Protein AF-A0A938A0E2-F1 (afdb_monomer_lite)

Foldseek 3Di:
DQDDLVNLVVLPQDDDPCSVVLRVVCRVVVDDDPRNNVSSVVVPPDPPPPPPPPPPDDDDD

Sequence (61 aa):
MTVTGHDLLALGLPDGPHFKAALDEANRLHLQGAALQTFVRAMMPSQAPASIVPTHDSERG

pLDDT: mean 82.38, std 15.99, range [49.69, 96.12]

Structure (mmCIF, N/CA/C/O backbone):
data_AF-A0A938A0E2-F1
#
_entry.id   AF-A0A938A0E2-F1
#
loop_
_atom_site.group_PDB
_atom_site.id
_atom_site.type_symbol
_atom_site.label_atom_id
_atom_site.label_alt_id
_atom_site.label_comp_id
_atom_site.label_asym_id
_atom_site.label_entity_id
_atom_site.label_seq_id
_atom_site.pdbx_PDB_ins_code
_atom_site.Cartn_x
_atom_site.Cartn_y
_atom_site.Cartn_z
_atom_site.occupancy
_atom_site.B_iso_or_equiv
_atom_site.auth_seq_id
_atom_site.auth_comp_id
_atom_site.auth_asym_id
_atom_site.auth_atom_id
_atom_site.pdbx_PDB_model_num
ATOM 1 N N . MET A 1 1 ? -0.771 -2.232 13.997 1.00 76.00 1 MET A N 1
ATOM 2 C CA . MET A 1 1 ? -0.497 -3.292 13.004 1.00 76.00 1 MET A CA 1
ATOM 3 C C . MET A 1 1 ? 0.587 -2.794 12.065 1.00 76.00 1 MET A C 1
ATOM 5 O O . MET A 1 1 ? 0.649 -1.592 11.833 1.00 76.00 1 MET A O 1
ATOM 9 N N . THR A 1 2 ? 1.441 -3.693 11.589 1.00 88.94 2 THR A N 1
ATOM 10 C CA . THR A 1 2 ? 2.534 -3.406 10.646 1.00 88.94 2 THR A CA 1
ATOM 11 C C . THR A 1 2 ? 2.049 -3.761 9.245 1.00 88.94 2 THR A C 1
ATOM 13 O O . THR A 1 2 ? 1.386 -4.785 9.089 1.00 88.94 2 THR A O 1
ATOM 16 N N . VAL A 1 3 ? 2.348 -2.926 8.252 1.00 92.31 3 VAL A N 1
ATOM 17 C CA . VAL A 1 3 ? 2.015 -3.198 6.849 1.00 92.31 3 VAL A CA 1
ATOM 18 C C . VAL A 1 3 ? 2.880 -4.356 6.367 1.00 92.31 3 VAL A C 1
ATOM 20 O O . VAL A 1 3 ? 4.099 -4.357 6.555 1.00 92.31 3 VAL A O 1
ATOM 23 N N . THR A 1 4 ? 2.254 -5.346 5.748 1.00 95.19 4 THR A N 1
ATOM 24 C CA . THR A 1 4 ? 2.922 -6.510 5.167 1.00 95.19 4 THR A CA 1
ATOM 25 C C . THR A 1 4 ? 3.003 -6.389 3.649 1.00 95.19 4 THR A C 1
ATOM 27 O O . THR A 1 4 ? 2.267 -5.629 3.022 1.00 95.19 4 THR A O 1
ATOM 30 N N . GLY A 1 5 ? 3.873 -7.188 3.027 1.00 93.31 5 GLY A N 1
ATOM 31 C CA . GLY A 1 5 ? 3.886 -7.302 1.566 1.00 93.31 5 GLY A CA 1
ATOM 32 C C . GLY A 1 5 ? 2.533 -7.762 1.006 1.00 93.31 5 GLY A C 1
ATOM 33 O O . GLY A 1 5 ? 2.112 -7.284 -0.041 1.00 93.31 5 GLY A O 1
ATOM 34 N N . HIS A 1 6 ? 1.802 -8.616 1.734 1.00 94.94 6 HIS A N 1
ATOM 35 C CA . HIS A 1 6 ? 0.456 -9.035 1.338 1.00 94.94 6 HIS A CA 1
ATOM 36 C C . HIS A 1 6 ? -0.487 -7.832 1.224 1.00 94.94 6 HIS A C 1
ATOM 38 O O . HIS A 1 6 ? -1.221 -7.735 0.246 1.00 94.94 6 HIS A O 1
ATOM 44 N N . ASP A 1 7 ? -0.432 -6.892 2.169 1.00 93.94 7 ASP A N 1
ATOM 45 C CA . ASP A 1 7 ? -1.288 -5.702 2.143 1.00 93.94 7 ASP A CA 1
ATOM 46 C C . ASP A 1 7 ? -1.026 -4.846 0.897 1.00 93.94 7 ASP A C 1
ATOM 48 O O . ASP A 1 7 ? -1.962 -4.359 0.268 1.00 93.94 7 ASP A O 1
ATOM 52 N N . LEU A 1 8 ? 0.238 -4.706 0.487 1.00 93.31 8 LEU A N 1
ATOM 53 C CA . LEU A 1 8 ? 0.593 -3.973 -0.731 1.00 93.31 8 LEU A CA 1
ATOM 54 C C . LEU A 1 8 ? 0.109 -4.687 -1.999 1.00 93.31 8 LEU A C 1
ATOM 56 O O . LEU A 1 8 ? -0.435 -4.034 -2.890 1.00 93.31 8 LEU A O 1
ATOM 60 N N . LEU A 1 9 ? 0.251 -6.016 -2.057 1.00 94.31 9 LEU A N 1
ATOM 61 C CA . LEU A 1 9 ? -0.251 -6.837 -3.164 1.00 94.31 9 LEU A CA 1
ATOM 62 C C . LEU A 1 9 ? -1.781 -6.783 -3.259 1.00 94.31 9 LEU A C 1
ATOM 64 O O . LEU A 1 9 ? -2.323 -6.654 -4.354 1.00 94.31 9 LEU A O 1
ATOM 68 N N . ALA A 1 10 ? -2.480 -6.823 -2.122 1.00 94.06 10 ALA A N 1
ATOM 69 C CA . ALA A 1 10 ? -3.936 -6.706 -2.055 1.00 94.06 10 ALA A CA 1
ATOM 70 C C . ALA A 1 10 ? -4.433 -5.328 -2.526 1.00 94.06 10 ALA A C 1
ATOM 72 O O . ALA A 1 10 ? -5.525 -5.214 -3.079 1.00 94.06 10 ALA A O 1
ATOM 73 N N . LEU A 1 11 ? -3.612 -4.288 -2.350 1.00 92.50 11 LEU A N 1
ATOM 74 C CA . LEU A 1 11 ? -3.840 -2.943 -2.887 1.00 92.50 11 LEU A CA 1
ATOM 75 C C . LEU A 1 11 ? -3.365 -2.779 -4.342 1.00 92.50 11 LEU A C 1
ATOM 77 O O . LEU A 1 11 ? -3.510 -1.703 -4.922 1.00 92.50 11 LEU A O 1
ATOM 81 N N . GLY A 1 12 ? -2.826 -3.845 -4.932 1.00 91.94 12 GLY A N 1
ATOM 82 C CA . GLY A 1 12 ? -2.453 -3.945 -6.337 1.00 91.94 12 GLY A CA 1
ATOM 83 C C . GLY A 1 12 ? -1.014 -3.550 -6.660 1.00 91.94 12 GLY A C 1
ATOM 84 O O . GLY A 1 12 ? -0.661 -3.570 -7.837 1.00 91.94 12 GLY A O 1
ATOM 85 N N . LEU A 1 13 ? -0.181 -3.173 -5.680 1.00 90.88 13 LEU A N 1
ATOM 86 C CA . LEU A 1 13 ? 1.220 -2.834 -5.945 1.00 90.88 13 LEU A CA 1
ATOM 87 C C . LEU A 1 13 ? 1.975 -4.107 -6.365 1.00 90.88 13 LEU A C 1
ATOM 89 O O . LEU A 1 13 ? 2.099 -5.012 -5.540 1.00 90.88 13 LEU A O 1
ATOM 93 N N . PRO A 1 14 ? 2.485 -4.207 -7.606 1.00 91.06 14 PRO A N 1
ATOM 94 C CA . PRO A 1 14 ? 3.172 -5.411 -8.055 1.00 91.06 14 PRO A CA 1
ATOM 95 C C . PRO A 1 14 ? 4.524 -5.570 -7.353 1.00 91.06 14 PRO A C 1
ATOM 97 O O . PRO A 1 14 ? 5.213 -4.582 -7.083 1.00 91.06 14 PRO A O 1
ATOM 100 N N . ASP A 1 15 ? 4.920 -6.819 -7.106 1.00 89.19 15 ASP A N 1
ATOM 101 C CA . ASP A 1 15 ? 6.252 -7.140 -6.593 1.00 89.19 15 ASP A CA 1
ATOM 102 C C . ASP A 1 15 ? 7.310 -6.827 -7.661 1.00 89.19 15 ASP A C 1
ATOM 104 O O . ASP A 1 15 ? 7.380 -7.456 -8.718 1.00 89.19 15 ASP A O 1
ATOM 108 N N . GLY A 1 16 ? 8.083 -5.775 -7.415 1.00 87.81 16 GLY A N 1
ATOM 109 C CA . GLY A 1 16 ? 8.977 -5.154 -8.378 1.00 87.81 16 GLY A CA 1
ATOM 110 C C . GLY A 1 16 ? 9.992 -4.238 -7.693 1.00 87.81 16 GLY A C 1
ATOM 111 O O . GLY A 1 16 ? 10.056 -4.182 -6.463 1.00 87.81 16 GLY A O 1
ATOM 112 N N . PRO A 1 17 ? 10.783 -3.464 -8.455 1.00 87.50 17 PRO A N 1
ATOM 113 C CA . PRO A 1 17 ? 11.920 -2.712 -7.912 1.00 87.50 17 PRO A CA 1
ATOM 114 C C . PRO A 1 17 ? 11.528 -1.683 -6.840 1.00 87.50 17 PRO A C 1
ATOM 116 O O . PRO A 1 17 ? 12.334 -1.358 -5.971 1.00 87.50 17 PRO A O 1
ATOM 119 N N . HIS A 1 18 ? 10.284 -1.200 -6.861 1.00 86.94 18 HIS A N 1
ATOM 120 C CA . HIS A 1 18 ? 9.764 -0.244 -5.881 1.00 86.94 18 HIS A CA 1
ATOM 121 C C . HIS A 1 18 ? 9.034 -0.899 -4.700 1.00 86.94 18 HIS A C 1
ATOM 123 O O . HIS A 1 18 ? 8.721 -0.208 -3.734 1.00 86.94 18 HIS A O 1
ATOM 129 N N . PHE A 1 19 ? 8.784 -2.212 -4.736 1.00 93.12 19 PHE A N 1
ATOM 130 C CA . PHE A 1 19 ? 7.936 -2.901 -3.760 1.00 93.12 19 PHE A CA 1
ATOM 131 C C . PHE A 1 19 ? 8.538 -2.894 -2.354 1.00 93.12 19 PHE A C 1
ATOM 133 O O . PHE A 1 19 ? 7.885 -2.485 -1.395 1.00 93.12 19 PHE A O 1
ATOM 140 N N . LYS A 1 20 ? 9.822 -3.256 -2.226 1.00 94.38 20 LYS A N 1
ATOM 141 C CA . LYS A 1 20 ? 10.516 -3.223 -0.931 1.00 94.38 20 LYS A CA 1
ATOM 142 C C . LYS A 1 20 ? 10.597 -1.804 -0.360 1.00 94.38 20 LYS A C 1
ATOM 144 O O . LYS A 1 20 ? 10.349 -1.611 0.824 1.00 94.38 20 LYS A O 1
ATOM 149 N N . ALA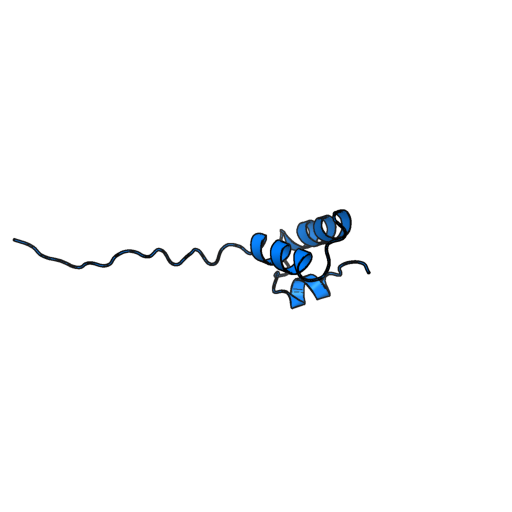 A 1 21 ? 10.901 -0.814 -1.200 1.00 93.69 21 ALA A N 1
ATOM 150 C CA . ALA A 1 21 ? 10.959 0.583 -0.777 1.00 93.69 21 ALA A CA 1
ATOM 151 C C . ALA A 1 21 ? 9.584 1.094 -0.315 1.00 93.69 21 ALA A C 1
ATOM 153 O O . ALA A 1 21 ? 9.493 1.773 0.704 1.00 93.69 21 ALA A O 1
ATOM 154 N N . ALA A 1 22 ? 8.511 0.714 -1.016 1.00 92.62 22 ALA A N 1
ATOM 155 C CA . ALA A 1 22 ? 7.144 1.030 -0.620 1.00 92.62 22 ALA A CA 1
ATOM 156 C C . ALA A 1 22 ? 6.774 0.398 0.732 1.00 92.62 22 ALA A C 1
ATOM 158 O O . ALA A 1 22 ? 6.145 1.055 1.557 1.00 92.62 22 ALA A O 1
ATOM 159 N N . LEU A 1 23 ? 7.186 -0.851 0.975 1.00 94.88 23 LEU A N 1
ATOM 160 C CA . LEU A 1 23 ? 6.948 -1.549 2.239 1.00 94.88 23 LEU A CA 1
ATOM 161 C C . LEU A 1 23 ? 7.696 -0.910 3.409 1.00 94.88 23 LEU A C 1
ATOM 163 O O . LEU A 1 23 ? 7.104 -0.696 4.470 1.00 94.88 23 LEU A O 1
ATOM 167 N N . ASP A 1 24 ? 8.976 -0.596 3.217 1.00 95.94 24 ASP A N 1
ATOM 168 C CA . ASP A 1 24 ? 9.799 0.054 4.239 1.00 95.94 24 ASP A CA 1
ATOM 169 C C . ASP A 1 24 ? 9.233 1.445 4.578 1.00 95.94 24 ASP A C 1
ATOM 171 O O . ASP A 1 24 ? 9.086 1.791 5.751 1.00 95.94 24 ASP A O 1
ATOM 175 N N . GLU A 1 25 ? 8.828 2.213 3.564 1.00 94.81 25 GLU A N 1
ATOM 176 C CA . GLU A 1 25 ? 8.280 3.560 3.733 1.00 94.81 25 GLU A CA 1
ATOM 177 C C . GLU A 1 25 ? 6.889 3.558 4.383 1.00 94.81 25 GLU A C 1
ATOM 179 O O . GLU A 1 25 ? 6.637 4.329 5.313 1.00 94.81 25 GLU A O 1
ATOM 184 N N . ALA A 1 26 ? 5.997 2.655 3.963 1.00 94.75 26 ALA A N 1
ATOM 185 C CA . ALA A 1 26 ? 4.673 2.514 4.566 1.00 94.75 26 ALA A CA 1
ATOM 186 C C . ALA A 1 26 ? 4.764 2.163 6.057 1.00 94.75 26 ALA A C 1
ATOM 188 O O . ALA A 1 26 ? 4.017 2.712 6.872 1.00 94.75 26 ALA A O 1
ATOM 189 N N . ASN A 1 27 ? 5.712 1.295 6.424 1.00 95.25 27 ASN A N 1
ATOM 190 C CA . ASN A 1 27 ? 5.969 0.945 7.817 1.00 95.25 27 ASN A CA 1
ATOM 191 C C . ASN A 1 27 ? 6.626 2.083 8.599 1.00 95.25 27 ASN A C 1
ATOM 193 O O . ASN A 1 27 ? 6.199 2.361 9.719 1.00 95.25 27 ASN A O 1
ATOM 197 N N . ARG A 1 28 ? 7.595 2.789 8.005 1.00 96.12 28 ARG A N 1
ATOM 198 C CA . ARG A 1 28 ? 8.240 3.969 8.605 1.00 96.12 28 ARG A CA 1
ATOM 199 C C . ARG A 1 28 ? 7.232 5.066 8.946 1.00 96.12 28 A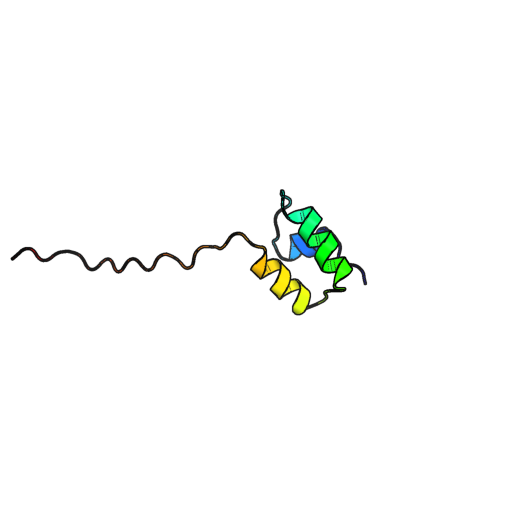RG A C 1
ATOM 201 O O . ARG A 1 28 ? 7.356 5.718 9.978 1.00 96.12 28 ARG A O 1
ATOM 208 N N . LEU A 1 29 ? 6.241 5.265 8.081 1.00 94.88 29 LEU A N 1
ATOM 209 C CA . LEU A 1 29 ? 5.185 6.264 8.243 1.00 94.88 29 LEU A CA 1
ATOM 210 C C . LEU A 1 29 ? 3.964 5.741 9.016 1.00 94.88 29 LEU A C 1
ATOM 212 O O . LEU A 1 29 ? 3.008 6.489 9.213 1.00 94.88 29 LEU A O 1
ATOM 216 N N . HIS A 1 30 ? 3.980 4.476 9.453 1.00 94.38 30 HIS A N 1
ATOM 217 C CA . HIS A 1 30 ? 2.861 3.816 10.129 1.00 94.38 30 HIS A CA 1
ATOM 218 C C . HIS A 1 30 ? 1.530 3.935 9.351 1.00 94.38 30 HIS A C 1
ATOM 220 O O . HIS A 1 30 ? 0.460 4.080 9.951 1.00 94.38 30 HIS A O 1
ATOM 226 N N . LEU A 1 31 ? 1.582 3.880 8.013 1.00 93.50 31 LEU A N 1
ATOM 227 C CA . LEU A 1 31 ? 0.407 4.057 7.155 1.00 93.50 31 LEU A CA 1
ATOM 228 C C . LEU A 1 31 ? -0.574 2.898 7.314 1.00 93.50 31 LEU A C 1
ATOM 230 O O . LEU A 1 31 ? -0.196 1.732 7.256 1.00 93.50 31 LEU A O 1
ATOM 234 N N . GLN A 1 32 ? -1.856 3.220 7.469 1.00 92.00 32 GLN A N 1
ATOM 235 C CA . GLN A 1 32 ? -2.939 2.243 7.597 1.00 92.00 32 GLN A CA 1
ATOM 236 C C . GLN A 1 32 ? -4.207 2.765 6.905 1.00 92.00 32 GLN A C 1
ATOM 238 O O . GLN A 1 32 ? -4.365 3.970 6.686 1.00 92.00 32 GLN A O 1
ATOM 243 N N . GLY A 1 33 ? -5.118 1.856 6.548 1.00 92.25 33 GLY A N 1
ATOM 244 C CA . GLY A 1 33 ? -6.419 2.199 5.964 1.00 92.25 33 GLY A CA 1
ATOM 245 C C . GLY A 1 33 ? -6.313 3.083 4.714 1.00 92.25 33 GLY A C 1
ATOM 246 O O . GLY A 1 33 ? -5.546 2.793 3.796 1.00 92.25 33 GLY A O 1
ATOM 247 N N . ALA A 1 34 ? -7.073 4.181 4.682 1.00 93.81 34 ALA A N 1
ATOM 248 C CA . ALA A 1 34 ? -7.137 5.092 3.534 1.00 93.81 34 ALA A CA 1
ATOM 249 C C . ALA A 1 34 ? -5.790 5.766 3.195 1.00 93.81 34 ALA A C 1
ATOM 251 O O . ALA A 1 34 ? -5.516 6.062 2.028 1.00 93.81 34 ALA A O 1
ATOM 252 N N . ALA A 1 35 ? -4.927 5.981 4.195 1.00 93.81 35 ALA A N 1
ATOM 253 C CA . ALA A 1 35 ? -3.605 6.567 3.982 1.00 93.81 35 ALA A CA 1
ATOM 254 C C . ALA A 1 35 ? -2.690 5.607 3.205 1.00 93.81 35 ALA A C 1
ATOM 256 O O . ALA A 1 35 ? -2.032 6.015 2.249 1.00 93.81 35 ALA A O 1
ATOM 257 N N . LEU A 1 36 ? -2.723 4.315 3.555 1.00 94.25 36 LEU A N 1
ATOM 258 C CA . LEU A 1 36 ? -1.985 3.273 2.840 1.00 94.25 36 LEU A CA 1
ATOM 259 C C . LEU A 1 36 ? -2.484 3.119 1.395 1.00 94.25 36 LEU A C 1
ATOM 261 O O . LEU A 1 36 ? -1.678 3.044 0.472 1.00 94.25 36 LEU A O 1
ATOM 265 N N . GLN A 1 37 ? -3.805 3.143 1.185 1.00 94.00 37 GLN A N 1
ATOM 266 C CA . GLN A 1 37 ? -4.404 3.085 -0.156 1.00 94.00 37 GLN A CA 1
ATOM 267 C C . GLN A 1 37 ? -3.937 4.244 -1.047 1.00 94.00 37 GLN A C 1
ATOM 269 O O . GLN A 1 37 ? -3.570 4.037 -2.203 1.00 94.00 37 GLN A O 1
ATOM 274 N N . THR A 1 38 ? -3.921 5.464 -0.501 1.00 93.31 38 THR A N 1
ATOM 275 C CA . THR A 1 38 ? -3.474 6.663 -1.227 1.00 93.31 38 THR A CA 1
ATOM 276 C C . THR A 1 38 ? -2.000 6.562 -1.603 1.00 93.31 38 THR A C 1
ATOM 278 O O . THR A 1 38 ? -1.634 6.846 -2.743 1.00 93.31 38 THR A O 1
ATOM 281 N N . PHE A 1 39 ? -1.169 6.112 -0.663 1.00 92.69 39 PHE A N 1
ATOM 282 C CA . PHE A 1 39 ? 0.256 5.900 -0.884 1.00 92.69 39 PHE A CA 1
ATOM 283 C C . PHE A 1 39 ? 0.523 4.868 -1.987 1.00 92.69 39 PHE A C 1
ATOM 285 O O . PHE A 1 39 ? 1.253 5.159 -2.933 1.00 92.69 39 PHE A O 1
ATOM 292 N N . VAL A 1 40 ? 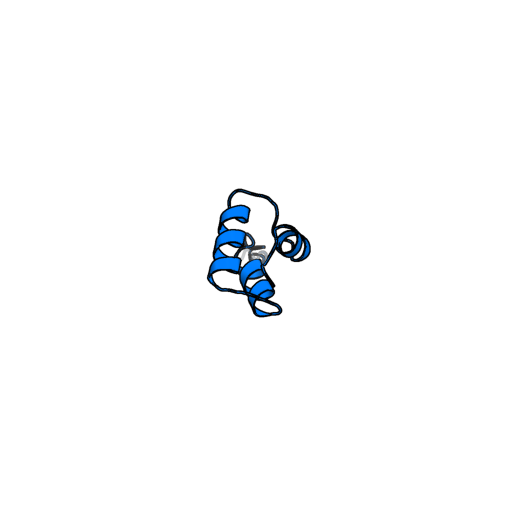-0.124 3.699 -1.924 1.00 91.56 40 VAL A N 1
ATOM 293 C CA . VAL A 1 40 ? 0.021 2.659 -2.956 1.00 91.56 40 VAL A CA 1
ATOM 294 C C . VAL A 1 40 ? -0.411 3.177 -4.326 1.00 91.56 40 VAL A C 1
ATOM 296 O O . VAL A 1 40 ? 0.297 2.964 -5.308 1.00 91.56 40 VAL A O 1
ATOM 299 N N . ARG A 1 41 ? -1.520 3.924 -4.400 1.00 90.25 41 ARG A N 1
ATOM 300 C CA . ARG A 1 41 ? -2.007 4.494 -5.663 1.00 90.25 41 ARG A CA 1
ATOM 301 C C . ARG A 1 41 ? -1.038 5.510 -6.273 1.00 90.25 41 ARG A C 1
ATOM 303 O O . ARG A 1 41 ? -0.932 5.569 -7.491 1.00 90.25 41 ARG A O 1
ATOM 310 N N . ALA A 1 42 ? -0.332 6.285 -5.449 1.00 89.31 42 ALA A N 1
ATOM 311 C CA . ALA A 1 42 ? 0.695 7.221 -5.910 1.00 89.31 42 ALA A CA 1
ATOM 312 C C . ALA A 1 42 ? 1.979 6.518 -6.391 1.00 89.31 42 ALA A C 1
ATOM 314 O O . ALA A 1 42 ? 2.692 7.057 -7.231 1.00 89.31 42 ALA A O 1
ATOM 315 N N . MET A 1 43 ? 2.262 5.322 -5.864 1.00 85.44 43 MET A N 1
ATOM 316 C CA . MET A 1 43 ? 3.421 4.498 -6.230 1.00 85.44 43 MET A CA 1
ATOM 317 C C . MET A 1 43 ? 3.200 3.652 -7.486 1.00 85.44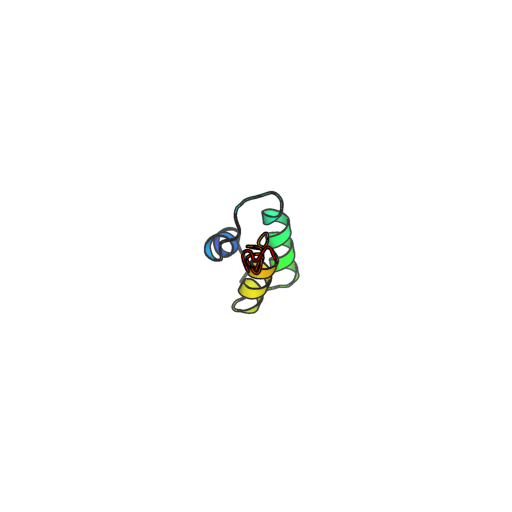 43 MET A C 1
ATOM 319 O O . MET A 1 43 ? 4.157 3.101 -8.032 1.00 85.44 43 MET A O 1
ATOM 323 N N . MET A 1 44 ? 1.955 3.516 -7.945 1.00 81.94 44 MET A N 1
ATOM 324 C CA . MET A 1 44 ? 1.693 2.814 -9.189 1.00 81.94 44 MET A CA 1
ATOM 325 C C . MET A 1 44 ? 2.270 3.604 -10.361 1.00 81.94 44 MET A C 1
ATOM 327 O O . MET A 1 44 ? 2.029 4.812 -10.443 1.00 81.94 44 MET A O 1
ATOM 331 N N . PRO A 1 45 ? 2.999 2.947 -11.287 1.00 67.62 45 PRO A N 1
ATOM 332 C CA . PRO A 1 45 ? 3.364 3.585 -12.538 1.00 67.62 45 PRO A CA 1
ATOM 333 C C . PRO A 1 45 ? 2.055 4.025 -13.169 1.00 67.62 45 PRO A C 1
ATOM 335 O O . PRO A 1 45 ? 1.174 3.191 -13.386 1.00 67.62 45 PRO A O 1
ATOM 338 N N . SER A 1 46 ? 1.904 5.338 -13.348 1.00 59.66 46 SER A N 1
ATOM 339 C CA . SER A 1 46 ? 0.685 5.941 -13.852 1.00 59.66 46 SER A CA 1
ATOM 340 C C . SER A 1 46 ? 0.156 5.070 -14.983 1.00 59.66 46 SER A C 1
ATOM 342 O O . SER A 1 46 ? 0.801 4.938 -16.025 1.00 59.66 46 SER A O 1
ATOM 344 N N . GLN A 1 47 ? -1.044 4.511 -14.809 1.00 54.41 47 GLN A N 1
ATOM 345 C CA . GLN A 1 47 ? -1.953 4.501 -15.940 1.00 54.41 47 GLN A CA 1
ATOM 346 C C . GLN A 1 47 ? -1.980 5.963 -16.346 1.00 54.41 47 GLN A C 1
ATOM 348 O O . GLN A 1 47 ? -2.560 6.786 -15.634 1.00 54.41 47 GLN A O 1
ATOM 353 N N . ALA A 1 48 ? -1.168 6.314 -17.348 1.00 50.28 48 ALA A N 1
ATOM 354 C CA . ALA A 1 48 ? -1.106 7.666 -17.848 1.00 50.28 48 ALA A CA 1
ATOM 355 C C . ALA A 1 48 ? -2.566 8.102 -17.975 1.00 50.28 48 ALA A C 1
ATOM 357 O O . ALA A 1 48 ? -3.355 7.296 -18.487 1.00 50.28 48 ALA A O 1
ATOM 358 N N . PRO A 1 49 ? -2.969 9.285 -17.467 1.00 50.91 49 PRO A N 1
ATOM 359 C CA . PRO A 1 49 ? -4.249 9.829 -17.885 1.00 50.91 49 PRO A CA 1
ATOM 360 C C . PRO A 1 49 ? -4.210 9.703 -19.397 1.00 50.91 49 PRO A C 1
ATOM 362 O O . PRO A 1 49 ? -3.259 10.210 -20.003 1.00 50.91 49 PRO A O 1
ATOM 365 N N . ALA A 1 50 ? -5.096 8.855 -19.943 1.00 52.84 50 ALA A N 1
ATOM 366 C CA . ALA A 1 50 ? -5.103 8.508 -21.352 1.00 52.84 50 ALA A CA 1
ATOM 367 C C . ALA A 1 50 ? -4.854 9.820 -22.065 1.00 52.84 50 ALA A C 1
ATOM 369 O O . ALA A 1 50 ? -5.576 10.777 -21.776 1.00 52.84 50 ALA A O 1
ATOM 370 N N . SER A 1 51 ? -3.755 9.911 -22.828 1.00 49.69 51 SER A N 1
ATOM 371 C CA . SER A 1 51 ? -3.500 11.100 -23.626 1.00 49.69 51 SER A CA 1
ATOM 372 C C . SER A 1 51 ? -4.801 11.325 -24.360 1.00 49.69 51 SER A C 1
ATOM 374 O O . SER A 1 51 ? -5.171 10.532 -25.225 1.00 49.69 51 SER A O 1
ATOM 376 N N . ILE A 1 52 ? -5.549 12.333 -23.920 1.00 57.25 52 ILE A N 1
ATOM 377 C CA . ILE A 1 52 ? -6.732 12.793 -24.606 1.00 57.25 52 ILE A CA 1
ATOM 378 C C . ILE A 1 52 ? -6.085 13.513 -25.770 1.00 57.25 52 ILE A C 1
ATOM 380 O O . ILE A 1 52 ? -5.806 14.703 -25.710 1.00 57.25 52 ILE A O 1
ATOM 384 N N . VAL A 1 53 ? -5.654 12.737 -26.760 1.00 55.72 53 VAL A N 1
ATOM 385 C CA . VAL A 1 53 ? -5.339 13.260 -28.066 1.00 55.72 53 VAL A CA 1
ATOM 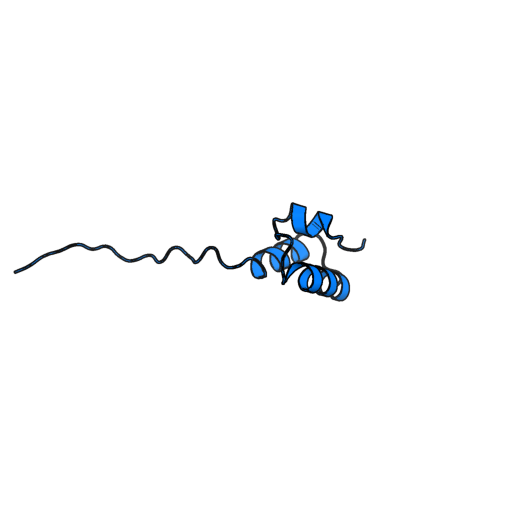386 C C . VAL A 1 53 ? -6.714 13.691 -28.551 1.00 55.72 53 VAL A C 1
ATOM 388 O O . VAL A 1 53 ? -7.564 12.814 -28.739 1.00 55.72 53 VAL A O 1
ATOM 391 N N . PRO A 1 54 ? -7.018 14.992 -28.698 1.00 55.53 54 PRO A N 1
ATOM 392 C CA . PRO A 1 54 ? -8.138 15.343 -29.537 1.00 55.53 54 PRO A CA 1
ATOM 393 C C . PRO A 1 54 ? -7.741 14.878 -30.942 1.00 55.53 54 PRO A C 1
ATOM 395 O O . PRO A 1 54 ? -7.020 15.554 -31.667 1.00 55.53 54 PRO A O 1
ATOM 398 N N . THR A 1 55 ? -8.168 13.671 -31.307 1.00 65.19 55 THR A N 1
ATOM 399 C CA . THR A 1 55 ? -8.466 13.354 -32.698 1.00 65.19 55 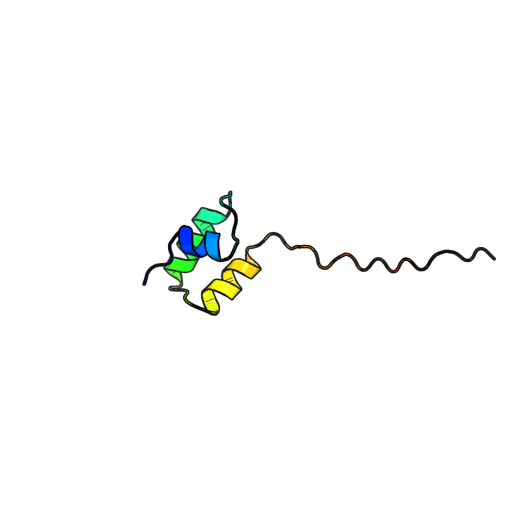THR A CA 1
ATOM 400 C C . THR A 1 55 ? -9.630 14.267 -33.056 1.00 65.19 55 THR A C 1
ATOM 402 O O . THR A 1 55 ? -10.788 13.947 -32.813 1.00 65.19 55 THR A O 1
ATOM 405 N N . HIS A 1 56 ? -9.313 15.466 -33.539 1.00 61.84 56 HIS A N 1
ATOM 406 C CA . HIS A 1 56 ? -10.181 16.106 -34.506 1.00 61.84 56 HIS A CA 1
ATOM 407 C C . HIS A 1 56 ? -9.454 16.053 -35.839 1.00 61.84 56 HIS A C 1
ATOM 409 O O . HIS A 1 56 ? -8.542 16.823 -36.138 1.00 61.84 56 HIS A O 1
ATOM 415 N N . ASP A 1 57 ? -9.828 14.996 -36.538 1.00 62.41 57 ASP A N 1
ATOM 416 C CA . ASP A 1 57 ? -9.634 14.733 -37.943 1.00 62.41 57 ASP A CA 1
ATOM 417 C C . ASP A 1 57 ? -9.855 15.987 -38.811 1.00 62.41 57 ASP A C 1
ATOM 419 O O . ASP A 1 57 ? -10.763 16.783 -38.585 1.00 62.41 57 ASP A O 1
ATOM 423 N N . SER A 1 58 ? -8.955 16.128 -39.781 1.00 57.19 58 SER A N 1
ATOM 424 C CA . SER A 1 58 ? -9.197 16.546 -41.161 1.00 57.19 58 SER A CA 1
ATOM 425 C C . SER A 1 58 ? -10.239 17.620 -41.458 1.00 57.19 58 SER A C 1
ATOM 427 O O . SER A 1 58 ? -11.415 17.321 -41.594 1.00 57.19 58 SER A O 1
ATOM 429 N N . GLU A 1 59 ? -9.768 18.785 -41.907 1.00 59.34 59 GLU A N 1
ATOM 430 C CA . GLU A 1 59 ? -10.320 19.336 -43.147 1.00 59.34 59 GLU A CA 1
ATOM 431 C C . GLU A 1 59 ? -9.246 20.104 -43.927 1.00 59.34 59 GLU A C 1
ATOM 433 O O . GLU A 1 59 ? -8.791 21.183 -43.556 1.00 59.34 59 GLU A O 1
ATOM 438 N N . ARG A 1 60 ? -8.801 19.475 -45.020 1.00 60.97 60 ARG A N 1
ATOM 439 C CA . ARG A 1 60 ? -8.145 20.141 -46.144 1.00 60.97 60 ARG A CA 1
ATOM 440 C C . ARG A 1 60 ? -9.136 21.142 -46.746 1.00 60.97 60 ARG A C 1
ATOM 442 O O . ARG A 1 60 ? -10.239 20.736 -47.106 1.00 60.97 60 ARG A O 1
ATOM 449 N N . GLY A 1 61 ? -8.693 22.378 -46.940 1.00 57.31 61 GLY A N 1
ATOM 450 C CA . GLY A 1 61 ? -9.307 23.382 -47.808 1.00 57.31 61 GLY A CA 1
ATOM 451 C C . GLY A 1 61 ? -8.225 24.275 -48.376 1.00 57.31 61 GLY A C 1
ATOM 452 O O . GLY A 1 61 ? -7.576 24.954 -47.553 1.00 57.31 61 GLY A O 1
#

Radius of gyration: 18.01 Å; chains: 1; bounding box: 22×32×61 Å

Secondary structure (DSSP, 8-state):
-PPPHHHHHHTT--SSTTHHHHHHHHHHTT--HHHHHHHHHHHS-----------------